Protein AF-A0A6N9ZEC0-F1 (afdb_monomer)

Radius of gyration: 15.67 Å; Cα contacts (8 Å, |Δi|>4): 23; chains: 1; bo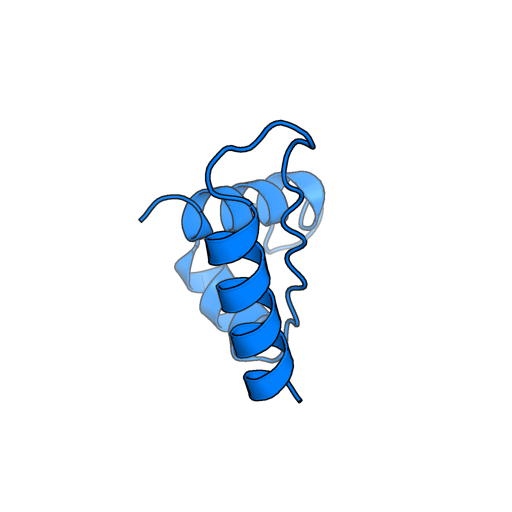unding box: 38×20×38 Å

Solvent-accessible surface area (backbone atoms only — not comparable to full-atom values): 4352 Å² total; per-residue (Å²): 136,58,67,71,54,51,49,52,53,47,42,26,70,71,73,24,61,94,44,94,54,39,85,49,52,73,67,54,46,41,60,70,41,52,67,72,67,58,83,83,87,84,85,86,85,78,66,94,82,46,93,56,50,66,62,53,50,52,52,49,52,53,50,56,62,73,74,107

Secondary structure (DSSP, 8-state):
--HHHHHHHHIIIIISTTSTTTT--HHHHIIIIITTTPPPP------TT-TTHHHHHHHHHHHHHHT-

Mean predicted aligned error: 7.21 Å

InterPro domains:
  IPR025668 Transposase DDE domain [PF13701] (2-64)

Structure (mmCIF, N/CA/C/O backbone):
data_AF-A0A6N9ZEC0-F1
#
_entry.id   AF-A0A6N9ZEC0-F1
#
loop_
_atom_site.group_PDB
_atom_site.id
_atom_site.type_symbol
_atom_site.label_atom_id
_atom_site.label_alt_id
_atom_site.label_comp_id
_atom_site.label_asym_id
_atom_site.label_entity_id
_atom_site.label_seq_id
_atom_site.pdbx_PDB_ins_code
_atom_site.Cartn_x
_atom_site.Cartn_y
_atom_site.Cartn_z
_atom_site.occupancy
_atom_site.B_iso_or_equiv
_atom_site.auth_seq_id
_atom_site.auth_comp_id
_atom_site.auth_asym_id
_atom_site.auth_atom_id
_atom_site.pdbx_PDB_model_num
ATOM 1 N N . ALA A 1 1 ? 1.065 13.662 -3.588 1.00 55.75 1 ALA A N 1
ATOM 2 C CA . ALA A 1 1 ? 0.584 12.859 -2.442 1.00 55.75 1 ALA A CA 1
ATOM 3 C C . ALA A 1 1 ? -0.580 11.958 -2.875 1.00 55.75 1 ALA A C 1
ATOM 5 O O . ALA A 1 1 ? -1.717 12.194 -2.493 1.00 55.75 1 ALA A O 1
ATOM 6 N N . SER A 1 2 ? -0.314 10.940 -3.700 1.00 79.00 2 SER A N 1
ATOM 7 C CA . SER A 1 2 ? -1.387 10.296 -4.487 1.00 79.00 2 SER A CA 1
ATOM 8 C C . SER A 1 2 ? -1.594 8.824 -4.115 1.00 79.00 2 SER A C 1
ATOM 10 O O . SER A 1 2 ? -2.718 8.406 -3.858 1.00 79.00 2 SER A O 1
ATOM 12 N N . LEU A 1 3 ? -0.509 8.055 -3.963 1.00 81.56 3 LEU A N 1
ATOM 13 C CA . LEU A 1 3 ? -0.567 6.623 -3.639 1.00 81.56 3 LEU A CA 1
ATOM 14 C C . LEU A 1 3 ? -1.234 6.338 -2.288 1.00 81.56 3 LEU A C 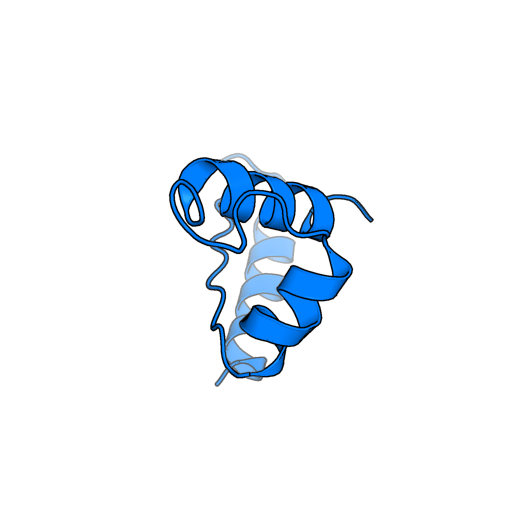1
ATOM 16 O O . LEU A 1 3 ? -2.132 5.506 -2.208 1.00 81.56 3 LEU A O 1
ATOM 20 N N . ALA A 1 4 ? -0.822 7.046 -1.232 1.00 82.75 4 ALA A N 1
ATOM 21 C CA . ALA A 1 4 ? -1.363 6.836 0.111 1.00 82.75 4 ALA A CA 1
ATOM 22 C C . ALA A 1 4 ? -2.880 7.082 0.160 1.00 82.75 4 ALA A C 1
ATOM 24 O O . ALA A 1 4 ? -3.617 6.333 0.795 1.00 82.75 4 ALA A O 1
ATOM 25 N N . TYR A 1 5 ? -3.354 8.102 -0.559 1.00 84.88 5 TYR A N 1
ATOM 26 C CA . TYR A 1 5 ? -4.775 8.417 -0.634 1.00 84.88 5 TYR A CA 1
ATOM 27 C C . TYR A 1 5 ? -5.556 7.354 -1.413 1.00 84.88 5 TYR A C 1
ATOM 29 O O . TYR A 1 5 ? -6.598 6.895 -0.948 1.00 84.88 5 TYR A O 1
ATOM 37 N N . VAL A 1 6 ? -5.035 6.913 -2.564 1.00 88.25 6 VAL A N 1
ATOM 38 C CA . VAL A 1 6 ? -5.661 5.852 -3.368 1.00 88.25 6 VAL A CA 1
ATOM 39 C C . VAL A 1 6 ? -5.726 4.540 -2.588 1.00 88.25 6 VAL A C 1
ATOM 41 O O . VAL A 1 6 ? -6.778 3.904 -2.574 1.00 88.25 6 VAL A O 1
ATOM 44 N N . LEU A 1 7 ? -4.656 4.176 -1.878 1.00 86.06 7 LEU A N 1
ATOM 45 C CA . LEU A 1 7 ? -4.616 2.985 -1.032 1.00 86.06 7 LEU A CA 1
ATOM 46 C C . LEU A 1 7 ? -5.684 3.038 0.065 1.00 86.06 7 LEU A C 1
ATOM 48 O O . LEU A 1 7 ? -6.422 2.075 0.247 1.00 86.06 7 LEU A O 1
ATOM 52 N N . ILE A 1 8 ? -5.808 4.165 0.769 1.00 85.56 8 ILE A N 1
ATOM 53 C CA . ILE A 1 8 ? -6.817 4.327 1.826 1.00 85.56 8 ILE A CA 1
ATOM 54 C C . ILE A 1 8 ? -8.232 4.290 1.241 1.00 85.56 8 ILE A C 1
ATOM 56 O O . ILE A 1 8 ? -9.128 3.676 1.820 1.00 85.56 8 ILE A O 1
ATOM 60 N N . CYS A 1 9 ? -8.443 4.888 0.069 1.00 86.56 9 CYS A N 1
ATOM 61 C CA . CYS A 1 9 ? -9.719 4.808 -0.632 1.00 86.56 9 CYS A CA 1
ATOM 62 C C . CYS A 1 9 ? -10.063 3.377 -1.074 1.00 86.56 9 CYS A C 1
ATOM 64 O O . CYS A 1 9 ? -11.216 2.973 -0.937 1.00 86.56 9 CYS A O 1
ATOM 66 N N . ALA A 1 10 ? -9.092 2.605 -1.564 1.00 85.69 10 ALA A N 1
ATOM 67 C CA . ALA A 1 10 ? -9.284 1.202 -1.925 1.00 85.69 10 ALA A CA 1
ATOM 68 C C . ALA A 1 10 ? -9.552 0.329 -0.691 1.00 85.69 10 ALA A C 1
ATOM 70 O O . ALA A 1 10 ? -10.498 -0.451 -0.694 1.00 85.69 10 ALA A O 1
ATOM 71 N N . LEU A 1 11 ? -8.791 0.520 0.391 1.00 85.00 11 LEU A N 1
ATOM 72 C CA . LEU A 1 11 ? -8.995 -0.181 1.659 1.00 85.00 11 LEU A CA 1
ATOM 73 C C . LEU A 1 11 ? -10.408 0.051 2.197 1.00 85.00 11 LEU A C 1
ATOM 75 O O . LEU A 1 11 ? -11.072 -0.884 2.626 1.00 85.00 11 LEU A O 1
ATOM 79 N N . ARG A 1 12 ? -10.891 1.290 2.119 1.00 84.12 12 ARG A N 1
ATOM 80 C CA . ARG A 1 12 ? -12.240 1.647 2.545 1.00 84.12 12 ARG A CA 1
ATOM 81 C C . ARG A 1 12 ? -13.330 0.974 1.708 1.00 84.12 12 ARG A C 1
ATOM 83 O O . ARG A 1 12 ? -14.276 0.447 2.276 1.00 84.12 12 ARG A O 1
ATOM 90 N N . ARG A 1 13 ? -13.170 0.965 0.380 1.00 81.56 13 ARG A N 1
ATOM 91 C CA . ARG A 1 13 ? -14.151 0.400 -0.564 1.00 81.56 13 ARG A CA 1
ATOM 92 C C . ARG A 1 13 ? -14.156 -1.127 -0.645 1.00 81.56 13 ARG A C 1
ATOM 94 O O . ARG A 1 13 ? -15.178 -1.697 -1.005 1.00 81.56 13 ARG A O 1
ATOM 101 N N . LEU A 1 14 ? -13.020 -1.774 -0.392 1.00 83.62 14 LEU A N 1
ATOM 102 C CA . LEU A 1 14 ? -1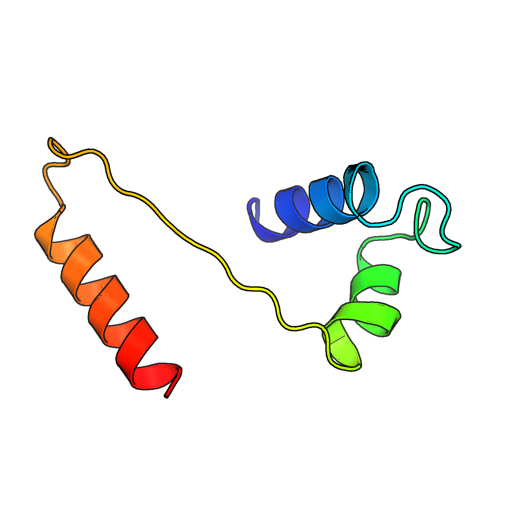2.852 -3.217 -0.594 1.00 83.62 14 LEU A CA 1
ATOM 103 C C . LEU A 1 14 ? -12.664 -3.976 0.721 1.00 83.62 14 LEU A C 1
ATOM 105 O O . LEU A 1 14 ? -13.183 -5.074 0.869 1.00 83.62 14 LEU A O 1
ATOM 109 N N . GLY A 1 15 ? -11.906 -3.412 1.662 1.00 77.81 15 GLY A N 1
ATOM 110 C CA . GLY A 1 15 ? -11.491 -4.103 2.886 1.00 77.81 15 GLY A CA 1
ATOM 111 C C . GLY A 1 15 ? -12.275 -3.722 4.141 1.00 77.81 15 GLY A C 1
ATOM 112 O O . GLY A 1 15 ? -12.273 -4.481 5.103 1.00 77.81 15 GLY A O 1
ATOM 113 N N . LEU A 1 16 ? -12.927 -2.555 4.159 1.00 82.31 16 LEU A N 1
ATOM 114 C CA . LEU A 1 16 ? -13.664 -2.052 5.326 1.00 82.31 16 LEU A CA 1
ATOM 115 C C . LEU A 1 16 ? -15.180 -2.019 5.116 1.00 82.31 16 LEU A C 1
ATOM 117 O O . LEU A 1 16 ? -15.892 -1.577 6.018 1.00 82.31 16 LEU A O 1
ATOM 121 N N . THR A 1 17 ? -15.674 -2.494 3.974 1.00 81.81 17 THR A N 1
ATOM 122 C CA . THR A 1 17 ? -17.105 -2.585 3.659 1.00 81.81 17 THR A CA 1
ATOM 123 C C . THR A 1 17 ? -17.826 -3.424 4.714 1.00 81.81 17 THR A C 1
ATOM 125 O O . THR A 1 17 ? -17.404 -4.534 5.024 1.00 81.81 17 THR A O 1
ATOM 128 N N . GLY A 1 18 ? -18.888 -2.875 5.311 1.00 78.44 18 GLY A N 1
ATOM 129 C CA . GLY A 1 18 ? -19.618 -3.518 6.413 1.00 78.44 18 GLY A CA 1
ATOM 130 C C . GLY A 1 18 ? -19.001 -3.320 7.806 1.00 78.44 18 GLY A C 1
ATOM 131 O O . GLY A 1 18 ? -19.541 -3.817 8.791 1.00 78.44 18 GLY A O 1
ATOM 132 N N . SER A 1 19 ? -17.899 -2.573 7.925 1.00 82.00 19 SER A N 1
ATOM 133 C CA . SER A 1 19 ? -17.312 -2.190 9.215 1.00 82.00 19 SER A CA 1
ATOM 134 C C . SER A 1 19 ? -17.657 -0.747 9.594 1.00 82.00 19 SER A C 1
ATOM 136 O O . SER A 1 19 ? -17.942 0.094 8.745 1.00 82.00 19 SER A O 1
ATOM 138 N N . ARG A 1 20 ? -17.502 -0.404 10.879 1.00 79.12 20 ARG A N 1
ATOM 139 C CA . ARG A 1 20 ? -17.609 0.986 11.371 1.00 79.12 20 ARG A CA 1
ATOM 140 C C . ARG A 1 20 ? -16.601 1.957 10.739 1.00 79.12 20 ARG A C 1
ATOM 142 O O . ARG A 1 20 ? -16.723 3.163 10.929 1.00 79.12 20 ARG A O 1
ATOM 149 N N . LEU A 1 21 ? -15.588 1.448 10.037 1.00 77.88 21 LEU A N 1
ATOM 150 C CA . LEU A 1 21 ? -14.581 2.255 9.352 1.00 77.88 21 LEU A CA 1
ATOM 151 C C . LEU A 1 21 ? -14.864 2.420 7.849 1.00 77.88 21 LEU A C 1
ATOM 153 O O . LEU A 1 21 ? -14.084 3.095 7.177 1.00 77.88 21 LEU A O 1
ATOM 157 N N . ALA A 1 22 ? -15.969 1.864 7.334 1.00 79.75 22 ALA A N 1
ATOM 158 C CA . ALA A 1 22 ? -16.384 2.003 5.935 1.00 79.75 22 ALA A CA 1
ATOM 159 C C . ALA A 1 22 ? -16.587 3.470 5.519 1.00 79.75 22 ALA A C 1
ATOM 161 O O . ALA A 1 22 ? -16.190 3.852 4.427 1.00 79.75 22 ALA A O 1
ATOM 162 N N . ASP A 1 23 ? -17.109 4.312 6.412 1.00 79.75 23 ASP A N 1
ATOM 163 C CA . ASP A 1 23 ? -17.310 5.749 6.160 1.00 79.75 23 ASP A CA 1
ATOM 164 C C . ASP A 1 23 ? -16.316 6.634 6.925 1.00 79.75 23 ASP A C 1
ATOM 166 O O . ASP A 1 23 ? -16.406 7.862 6.930 1.00 79.75 23 ASP A O 1
ATOM 170 N N . ALA A 1 24 ? -15.323 6.027 7.579 1.00 82.44 24 ALA A N 1
ATOM 171 C CA . ALA A 1 24 ? -14.353 6.771 8.365 1.00 82.44 24 ALA A CA 1
ATOM 172 C C . ALA A 1 24 ? -13.438 7.628 7.475 1.00 82.44 24 ALA A C 1
ATOM 174 O O . ALA A 1 24 ? -13.073 7.268 6.349 1.00 82.44 24 ALA A O 1
ATOM 175 N N . THR A 1 25 ? -13.025 8.780 8.006 1.00 84.88 25 THR A N 1
ATOM 176 C CA . THR A 1 25 ? -12.075 9.661 7.322 1.00 84.88 25 THR A CA 1
ATOM 177 C C . THR A 1 25 ? -10.675 9.042 7.287 1.00 84.88 25 THR A C 1
ATOM 179 O O . THR A 1 25 ? -10.316 8.193 8.106 1.00 84.88 25 THR A 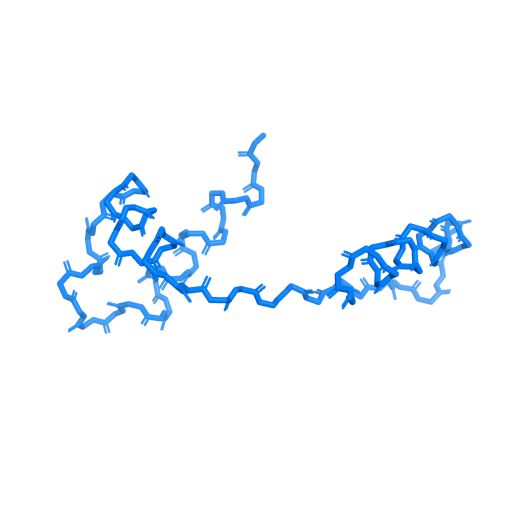O 1
ATOM 182 N N . CYS A 1 26 ? -9.843 9.515 6.357 1.00 81.44 26 CYS A N 1
ATOM 183 C CA . CYS A 1 26 ? -8.447 9.092 6.217 1.00 81.44 26 CYS A CA 1
ATOM 184 C C . CYS A 1 26 ? -7.659 9.215 7.542 1.00 81.44 26 CYS A C 1
ATOM 186 O O . CYS A 1 26 ? -6.900 8.315 7.903 1.00 81.44 26 CYS A O 1
ATOM 188 N N . GLY A 1 27 ? -7.900 10.283 8.315 1.00 82.81 27 GLY A N 1
ATOM 189 C CA . GLY A 1 27 ? -7.283 10.483 9.631 1.00 82.81 27 GLY A CA 1
ATOM 190 C C . GLY A 1 27 ? -7.713 9.438 10.663 1.00 82.81 27 GLY A C 1
ATOM 191 O O . GLY A 1 27 ? -6.875 8.905 11.390 1.00 82.81 27 GLY A O 1
ATOM 192 N N . THR A 1 28 ? -8.997 9.076 10.689 1.00 85.38 28 THR A N 1
ATOM 193 C CA . THR A 1 28 ? -9.523 8.042 11.591 1.00 85.38 28 THR A CA 1
ATOM 194 C C . THR A 1 28 ? -8.990 6.655 11.237 1.00 85.38 28 THR A C 1
ATOM 196 O O . THR A 1 28 ? -8.591 5.916 12.135 1.00 85.38 28 THR A O 1
ATOM 199 N N . ILE A 1 29 ? -8.918 6.318 9.945 1.00 83.25 29 ILE A N 1
ATOM 200 C CA . ILE A 1 29 ? -8.320 5.058 9.471 1.00 83.25 29 ILE A CA 1
ATOM 201 C C . ILE A 1 29 ? -6.836 5.011 9.857 1.00 83.25 29 ILE A C 1
ATOM 203 O O . ILE A 1 29 ? -6.356 4.002 10.374 1.00 83.25 29 ILE A O 1
ATOM 207 N N . ARG A 1 30 ? -6.108 6.124 9.705 1.00 80.56 30 ARG A N 1
ATOM 208 C CA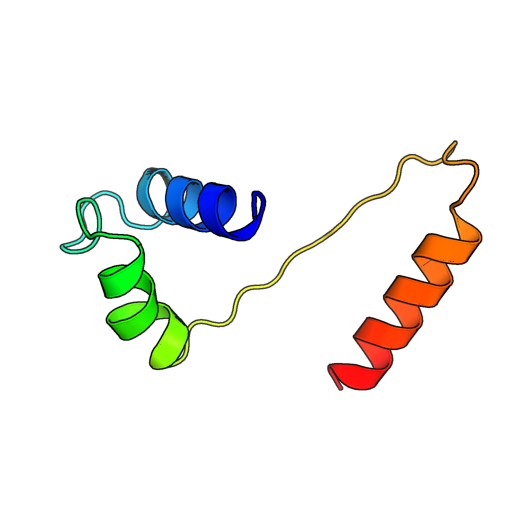 . ARG A 1 30 ? -4.709 6.207 10.136 1.00 80.56 30 ARG A CA 1
ATOM 209 C C . ARG A 1 30 ? -4.551 5.943 11.633 1.00 80.56 30 ARG A C 1
ATOM 211 O O . ARG A 1 30 ? -3.694 5.154 12.007 1.00 80.56 30 ARG A O 1
ATOM 218 N N . LEU A 1 31 ? -5.357 6.578 12.483 1.00 82.81 31 LEU A N 1
ATOM 219 C CA . LEU A 1 31 ? -5.231 6.453 13.939 1.00 82.81 31 LEU A CA 1
ATOM 220 C C . LEU A 1 31 ? -5.713 5.103 14.482 1.00 82.81 31 LEU A C 1
ATOM 222 O O . LEU A 1 31 ? -5.082 4.567 15.385 1.00 82.81 31 LEU A O 1
ATOM 226 N N . LYS A 1 32 ? -6.811 4.555 13.955 1.00 80.06 32 LYS A N 1
ATOM 227 C CA . LYS A 1 32 ? -7.425 3.328 14.493 1.00 80.06 32 LYS A CA 1
ATOM 228 C C . LYS A 1 32 ? -6.898 2.041 13.868 1.00 80.06 32 LYS A C 1
ATOM 230 O O . LYS A 1 32 ? -7.003 0.997 14.494 1.00 80.06 32 LYS A O 1
ATOM 235 N N . LEU A 1 33 ? -6.366 2.105 12.649 1.00 78.50 33 LEU A N 1
ATOM 236 C CA . LEU A 1 33 ? -5.955 0.919 11.898 1.00 78.50 33 LEU A CA 1
ATOM 237 C C . LEU A 1 33 ? -4.445 0.936 11.641 1.00 78.50 33 LEU A C 1
ATOM 239 O O . LEU A 1 33 ? -3.728 0.057 12.113 1.00 78.50 33 LEU A O 1
ATOM 243 N N . LEU A 1 34 ? -3.934 1.981 10.981 1.00 79.44 34 LEU A N 1
ATOM 244 C CA . LEU A 1 34 ? -2.508 2.051 10.624 1.00 79.44 34 LEU A CA 1
ATOM 245 C C . LEU A 1 34 ? -1.585 2.282 11.831 1.00 79.44 34 LEU A C 1
ATOM 247 O O . LEU A 1 34 ? -0.485 1.746 11.858 1.00 79.44 34 LEU A O 1
ATOM 251 N N . LYS A 1 35 ? -2.012 3.055 12.835 1.00 77.25 35 LYS A N 1
ATOM 252 C CA . LYS A 1 35 ? -1.180 3.401 14.001 1.00 77.25 35 LYS A CA 1
ATOM 253 C C . LYS A 1 35 ? -1.139 2.311 15.079 1.00 77.25 35 LYS A C 1
ATOM 255 O O . LYS A 1 35 ? -0.194 2.295 15.856 1.00 77.25 35 LYS A O 1
ATOM 260 N N . ILE A 1 36 ? -2.138 1.427 15.128 1.00 76.75 36 ILE A N 1
ATOM 261 C CA . ILE A 1 36 ? -2.232 0.370 16.151 1.00 76.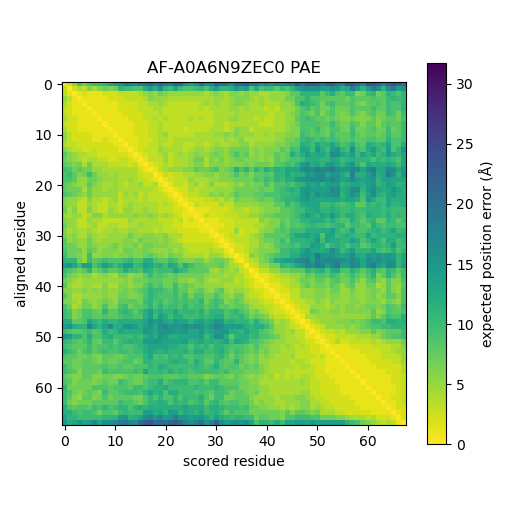75 36 ILE A CA 1
ATOM 262 C C . ILE A 1 36 ? -1.482 -0.901 15.727 1.00 76.75 36 ILE A C 1
ATOM 264 O O . ILE A 1 36 ? -0.978 -1.615 16.585 1.00 76.75 36 ILE A O 1
ATOM 268 N N . GLY A 1 37 ? -1.342 -1.167 14.423 1.00 61.41 37 GLY A N 1
ATOM 269 C CA . GLY A 1 37 ? -0.530 -2.304 13.973 1.00 61.41 37 GLY A CA 1
ATOM 270 C C . GLY A 1 37 ? -0.827 -2.850 12.581 1.00 61.41 37 GLY A C 1
ATOM 271 O O . GLY A 1 37 ? -0.398 -3.958 12.274 1.00 61.41 37 GLY A O 1
ATOM 272 N N . ALA A 1 38 ? -1.570 -2.141 11.726 1.00 75.88 38 ALA A N 1
ATOM 273 C CA . ALA A 1 38 ? -1.820 -2.661 10.387 1.00 75.88 38 ALA A CA 1
ATOM 274 C C . ALA A 1 38 ? -0.526 -2.722 9.561 1.00 75.88 38 ALA A C 1
ATOM 276 O O . ALA A 1 38 ? 0.082 -1.700 9.238 1.00 75.88 38 ALA A O 1
ATOM 277 N N . GLN A 1 39 ? -0.146 -3.939 9.171 1.00 75.06 39 GLN A N 1
ATOM 278 C CA . GLN A 1 39 ? 0.940 -4.178 8.233 1.00 75.06 39 GLN A CA 1
ATOM 279 C C . GLN A 1 39 ? 0.406 -4.103 6.801 1.00 75.06 39 GLN A C 1
ATOM 281 O O . GLN A 1 39 ? -0.435 -4.901 6.389 1.00 75.06 39 GLN A O 1
ATOM 286 N N . VAL A 1 40 ? 0.925 -3.160 6.017 1.00 76.44 40 VAL A N 1
ATOM 287 C CA . VAL A 1 40 ? 0.603 -3.031 4.592 1.00 76.44 40 VAL A CA 1
ATOM 288 C C . VAL A 1 40 ? 1.756 -3.606 3.775 1.00 76.44 40 VAL A C 1
ATOM 290 O O . VAL A 1 40 ? 2.887 -3.139 3.886 1.00 76.44 40 VAL A O 1
ATOM 293 N N . ARG A 1 41 ? 1.476 -4.603 2.927 1.00 78.12 41 ARG A N 1
ATOM 294 C CA . ARG A 1 41 ? 2.438 -5.127 1.944 1.00 78.12 41 ARG A CA 1
ATOM 295 C C . ARG A 1 41 ? 2.104 -4.570 0.565 1.00 78.12 41 ARG A C 1
ATOM 297 O O . ARG A 1 41 ? 1.032 -4.842 0.034 1.00 78.12 41 ARG A O 1
ATOM 304 N N . ILE A 1 42 ? 3.026 -3.806 -0.013 1.00 77.44 42 ILE A N 1
ATOM 305 C CA . ILE A 1 42 ? 2.895 -3.243 -1.360 1.00 77.44 42 ILE A CA 1
ATOM 306 C C . ILE A 1 42 ? 3.798 -4.052 -2.292 1.00 77.44 42 ILE A C 1
ATOM 308 O O . ILE A 1 42 ? 4.986 -4.198 -2.018 1.00 77.44 42 ILE A O 1
ATOM 312 N N . LYS A 1 43 ? 3.235 -4.585 -3.381 1.00 80.19 43 LYS A N 1
ATOM 313 C CA . LYS A 1 43 ? 3.999 -5.221 -4.461 1.00 80.19 43 LYS A CA 1
ATOM 314 C C . LYS A 1 43 ? 4.019 -4.280 -5.657 1.00 80.19 43 LYS A C 1
ATOM 316 O O . LYS A 1 43 ? 2.961 -3.859 -6.116 1.00 80.19 43 LYS A O 1
ATOM 321 N N . VAL A 1 44 ? 5.210 -3.962 -6.148 1.00 76.56 44 VAL A N 1
ATOM 322 C CA . VAL A 1 44 ? 5.401 -3.185 -7.375 1.00 76.56 44 VAL A CA 1
ATOM 323 C C . VAL A 1 44 ? 5.932 -4.143 -8.431 1.00 76.56 44 VAL A C 1
ATOM 325 O O . VAL A 1 44 ? 6.972 -4.761 -8.227 1.00 76.56 44 VAL A O 1
ATOM 328 N N . ALA A 1 45 ? 5.193 -4.301 -9.527 1.00 79.19 45 ALA A N 1
ATOM 329 C CA . ALA A 1 45 ? 5.629 -5.067 -10.687 1.00 79.19 45 ALA A CA 1
ATOM 330 C C . ALA A 1 45 ? 6.091 -4.099 -11.779 1.00 79.19 45 ALA A C 1
ATOM 332 O O . ALA A 1 45 ? 5.461 -3.064 -12.002 1.00 79.19 45 ALA A O 1
ATOM 333 N N . MET A 1 46 ? 7.185 -4.443 -12.450 1.00 78.06 46 MET A N 1
ATOM 334 C CA . MET A 1 46 ? 7.707 -3.695 -13.588 1.00 78.06 46 MET A CA 1
ATOM 335 C C . MET A 1 46 ? 7.460 -4.473 -14.876 1.00 78.06 46 MET A C 1
ATOM 337 O O . MET A 1 46 ? 7.523 -5.701 -14.891 1.00 78.06 46 MET A O 1
ATOM 341 N N . ALA A 1 47 ? 7.160 -3.753 -15.956 1.00 81.75 47 ALA A N 1
ATOM 342 C CA . ALA A 1 47 ? 7.053 -4.350 -17.281 1.00 81.75 47 ALA A CA 1
ATOM 343 C C . ALA A 1 47 ? 8.432 -4.847 -17.739 1.00 81.75 47 ALA A C 1
ATOM 345 O O . ALA A 1 47 ? 9.433 -4.179 -17.503 1.00 81.75 47 ALA A O 1
ATOM 346 N N . SER A 1 48 ? 8.499 -5.980 -18.436 1.00 75.62 48 SER A N 1
ATOM 347 C CA . SER A 1 48 ? 9.770 -6.572 -18.888 1.00 75.62 48 SER A CA 1
ATOM 348 C C . SER A 1 48 ? 10.596 -5.656 -19.800 1.00 75.62 48 SER A C 1
ATOM 350 O O . SER A 1 48 ? 11.813 -5.769 -19.829 1.00 75.62 48 SER A O 1
ATOM 352 N N . ALA A 1 49 ? 9.949 -4.727 -20.508 1.00 84.75 49 ALA A N 1
ATOM 353 C CA . ALA A 1 49 ? 10.592 -3.773 -21.411 1.00 84.75 49 ALA A CA 1
ATOM 3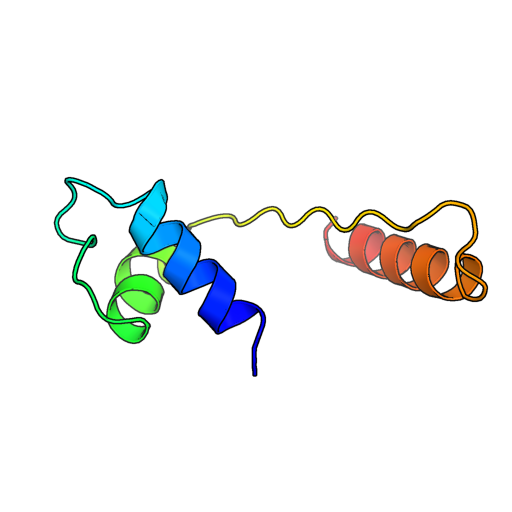54 C C . ALA A 1 49 ? 10.933 -2.417 -20.758 1.00 84.75 49 ALA A C 1
ATOM 356 O O . ALA A 1 49 ? 11.160 -1.438 -21.466 1.00 84.75 49 ALA A O 1
ATOM 357 N N . CYS A 1 50 ? 10.904 -2.302 -19.424 1.00 80.88 50 CYS A N 1
ATOM 358 C CA . CYS A 1 50 ? 11.168 -1.018 -18.778 1.00 80.88 50 CYS A CA 1
ATOM 359 C C . CYS A 1 50 ? 12.654 -0.609 -18.930 1.00 80.88 50 CYS A C 1
ATOM 361 O O . CYS A 1 50 ? 13.537 -1.329 -18.469 1.00 80.88 50 CYS A O 1
ATOM 363 N N . PRO A 1 51 ? 12.957 0.558 -19.536 1.00 85.50 51 PRO A N 1
ATOM 364 C CA . PRO A 1 51 ? 14.338 0.975 -19.813 1.00 85.50 51 PRO A CA 1
ATOM 365 C C . PRO A 1 51 ? 15.145 1.295 -18.546 1.00 85.50 51 PRO A C 1
ATOM 367 O O . PRO A 1 51 ? 16.365 1.352 -18.591 1.00 85.50 51 PRO A O 1
ATOM 370 N N . TYR A 1 52 ? 14.470 1.477 -17.408 1.00 86.88 52 TYR A N 1
ATOM 371 C CA . TYR A 1 52 ? 15.078 1.767 -16.107 1.00 86.88 52 TYR A CA 1
ATOM 372 C C . TYR A 1 52 ? 15.029 0.563 -15.152 1.00 86.88 52 TYR A C 1
ATOM 374 O O . TYR A 1 52 ? 15.065 0.742 -13.935 1.00 86.88 52 TYR A O 1
ATOM 382 N N . ALA A 1 53 ? 14.900 -0.660 -15.680 1.00 84.69 53 ALA A N 1
ATOM 383 C CA . ALA A 1 53 ? 14.759 -1.880 -14.882 1.00 84.69 53 ALA A CA 1
ATOM 384 C C . ALA A 1 53 ? 15.848 -2.024 -13.806 1.00 84.69 53 ALA A C 1
ATOM 386 O O . ALA A 1 53 ? 15.537 -2.384 -12.671 1.00 84.69 53 ALA A O 1
ATOM 387 N N . GLU A 1 54 ? 17.100 -1.703 -14.142 1.00 86.56 54 GLU A N 1
ATOM 388 C CA . GLU A 1 54 ? 18.236 -1.794 -13.216 1.00 8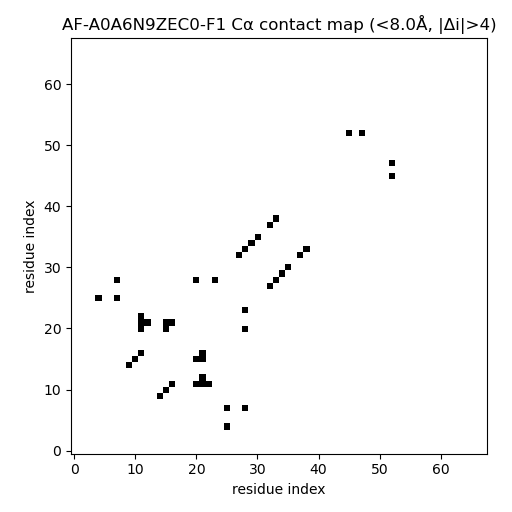6.56 54 GLU A CA 1
ATOM 389 C C . GLU A 1 54 ? 18.108 -0.825 -12.035 1.00 86.56 54 GLU A C 1
ATOM 391 O O . GLU A 1 54 ? 18.253 -1.235 -10.883 1.00 86.56 54 GLU A O 1
ATOM 396 N N . GLU A 1 55 ? 17.733 0.429 -12.290 1.00 88.00 55 GLU A N 1
ATOM 397 C CA . GLU A 1 55 ? 17.537 1.438 -11.242 1.00 88.00 55 GLU A CA 1
ATOM 398 C C . GLU A 1 55 ? 16.410 1.037 -10.281 1.00 88.00 55 GLU A C 1
ATOM 400 O O . GLU A 1 55 ? 16.532 1.157 -9.056 1.00 88.00 55 GLU A O 1
ATOM 405 N N . PHE A 1 56 ? 15.318 0.487 -10.819 1.00 83.94 56 PHE A N 1
ATOM 406 C CA . PHE A 1 56 ? 14.217 -0.030 -10.008 1.00 83.94 56 PHE A CA 1
ATOM 407 C C . PHE A 1 56 ? 14.603 -1.291 -9.229 1.00 83.94 56 PHE A C 1
ATOM 409 O O . PHE A 1 56 ? 14.205 -1.431 -8.069 1.00 83.94 56 PHE A O 1
ATOM 416 N N . ALA A 1 57 ? 15.394 -2.191 -9.818 1.00 86.50 57 ALA A N 1
ATOM 417 C CA . ALA A 1 57 ? 15.901 -3.378 -9.134 1.00 86.50 57 ALA A CA 1
ATOM 418 C C . ALA A 1 57 ? 16.826 -2.998 -7.969 1.00 86.50 57 ALA A C 1
ATOM 420 O O . ALA A 1 57 ? 16.692 -3.545 -6.870 1.00 86.50 57 ALA A O 1
ATOM 421 N N . LEU A 1 58 ? 17.700 -2.008 -8.169 1.00 90.12 58 LEU A N 1
ATOM 422 C CA . LEU A 1 58 ? 18.566 -1.465 -7.126 1.00 90.12 58 LEU A CA 1
ATOM 423 C C . LEU A 1 58 ? 17.753 -0.818 -5.998 1.00 90.12 58 LEU A C 1
ATOM 425 O O . LEU A 1 58 ? 18.007 -1.078 -4.818 1.00 90.12 58 LEU A O 1
ATOM 429 N N . ALA A 1 59 ? 16.749 -0.009 -6.340 1.00 87.81 59 ALA A N 1
ATOM 430 C CA . ALA A 1 59 ? 15.845 0.577 -5.356 1.00 87.81 59 ALA A CA 1
ATOM 431 C C . ALA A 1 59 ? 15.102 -0.507 -4.556 1.00 87.81 59 ALA A C 1
ATOM 433 O O . ALA A 1 59 ? 15.047 -0.439 -3.326 1.00 87.81 59 ALA A O 1
ATOM 434 N N . HIS A 1 60 ? 14.594 -1.543 -5.229 1.00 85.31 60 HIS A N 1
ATOM 435 C CA . HIS A 1 60 ? 13.930 -2.675 -4.586 1.00 85.31 60 HIS A CA 1
ATOM 436 C C . HIS A 1 60 ? 14.871 -3.429 -3.636 1.00 85.31 60 HIS A C 1
ATOM 438 O O . HIS A 1 60 ? 14.502 -3.689 -2.491 1.00 85.31 60 HIS A O 1
ATOM 444 N N . ALA A 1 61 ? 16.107 -3.711 -4.059 1.00 87.75 61 ALA A N 1
ATOM 445 C CA . ALA A 1 61 ? 17.111 -4.365 -3.222 1.00 87.75 61 ALA A CA 1
ATOM 446 C C . ALA A 1 61 ? 17.420 -3.556 -1.951 1.00 87.75 61 ALA A C 1
ATOM 448 O O . ALA A 1 61 ? 17.462 -4.121 -0.856 1.00 87.75 61 ALA A O 1
ATOM 449 N N . ARG A 1 62 ? 17.560 -2.228 -2.071 1.00 90.12 62 ARG A N 1
ATOM 450 C CA . ARG A 1 62 ? 17.780 -1.323 -0.928 1.00 90.12 62 ARG A CA 1
ATOM 451 C C . ARG A 1 62 ? 16.608 -1.335 0.051 1.00 90.12 62 ARG A C 1
ATOM 453 O O . ARG A 1 62 ? 16.823 -1.424 1.257 1.00 90.12 62 ARG A O 1
ATOM 460 N N . ILE A 1 63 ? 15.376 -1.294 -0.456 1.00 86.75 63 ILE A N 1
ATOM 461 C CA . ILE A 1 63 ? 14.168 -1.366 0.379 1.00 86.75 63 ILE A CA 1
ATOM 462 C C . ILE A 1 63 ? 14.090 -2.723 1.091 1.00 86.75 63 ILE A C 1
ATOM 464 O O . ILE A 1 63 ? 13.834 -2.765 2.292 1.00 86.75 63 ILE A O 1
ATOM 468 N N . CYS A 1 64 ? 14.357 -3.829 0.390 1.00 84.75 64 CYS A N 1
ATOM 469 C CA . CYS A 1 64 ? 14.380 -5.166 0.988 1.00 84.75 64 CYS A CA 1
ATOM 470 C C . CYS A 1 64 ? 15.459 -5.326 2.065 1.00 84.75 64 CYS A C 1
ATOM 472 O O . CYS A 1 64 ? 15.228 -6.046 3.033 1.00 84.75 64 CYS A O 1
ATOM 474 N N . ALA A 1 65 ? 16.617 -4.685 1.902 1.00 87.81 65 ALA A N 1
ATOM 475 C CA . ALA A 1 65 ? 17.669 -4.686 2.913 1.00 87.81 65 ALA A CA 1
ATOM 476 C C . ALA A 1 65 ? 17.267 -3.888 4.164 1.00 87.81 65 ALA A C 1
ATOM 478 O O . ALA A 1 65 ? 17.545 -4.330 5.269 1.00 87.81 65 ALA A O 1
ATOM 479 N N . ALA A 1 66 ? 16.587 -2.749 3.999 1.00 83.75 66 ALA A N 1
ATOM 480 C CA . ALA A 1 66 ? 16.143 -1.903 5.111 1.00 83.75 66 ALA A CA 1
ATOM 481 C C . ALA A 1 66 ? 14.902 -2.438 5.850 1.00 83.75 66 ALA A C 1
ATOM 483 O O . ALA A 1 66 ? 14.652 -2.060 6.989 1.00 83.75 66 ALA A O 1
ATOM 484 N N . ALA A 1 67 ? 14.093 -3.271 5.191 1.00 76.81 67 ALA A N 1
ATOM 485 C CA . ALA A 1 67 ? 12.891 -3.874 5.768 1.00 76.81 67 ALA A CA 1
ATOM 486 C C . ALA A 1 67 ? 13.154 -5.205 6.503 1.00 76.81 67 ALA A C 1
ATOM 488 O O . ALA A 1 67 ? 12.192 -5.847 6.933 1.00 76.81 67 ALA A O 1
ATOM 489 N N . ARG A 1 68 ? 14.418 -5.637 6.578 1.00 57.97 68 ARG A N 1
ATOM 490 C CA . ARG A 1 68 ? 14.875 -6.856 7.253 1.00 57.97 68 ARG A CA 1
ATOM 491 C C . ARG A 1 68 ? 15.390 -6.513 8.647 1.00 57.97 68 A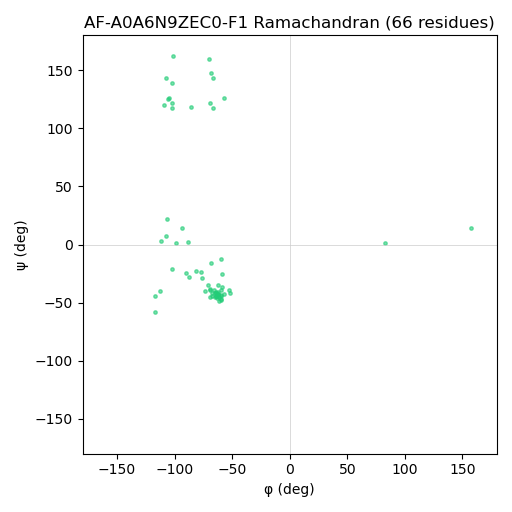RG A C 1
ATOM 493 O O . ARG A 1 68 ? 15.092 -7.309 9.560 1.00 57.97 68 ARG A O 1
#

pLDDT: mean 81.28, std 6.23, range [55.75, 90.12]

Organism: NCBI:txid1076926

Sequence (68 aa):
ASLAYVLICALRRLGLTGSRLADATCGTIRLKLLKIGAQVRIKVAMASACPYAEEFALAHARICAAAR

Foldseek 3Di:
DPVLVVVLVCCLVPVQVPHPCVPPDPVCCCVPPVVVDDDDDDDDDDDPPDPCVVVVVVVVVVVVVVVD